Protein AF-A0A8C0NEU2-F1 (afdb_monomer_lite)

Sequence (68 aa):
MAHKEAAFDDAVEERVINEEYKIWKKNTPFLYDLVMTHALEWPSLTAQWLPDVTRPEGKDFISVWVSW

Structure (mmCIF, N/CA/C/O backbone):
data_AF-A0A8C0NEU2-F1
#
_entry.id   AF-A0A8C0NEU2-F1
#
loop_
_atom_site.group_PDB
_atom_site.i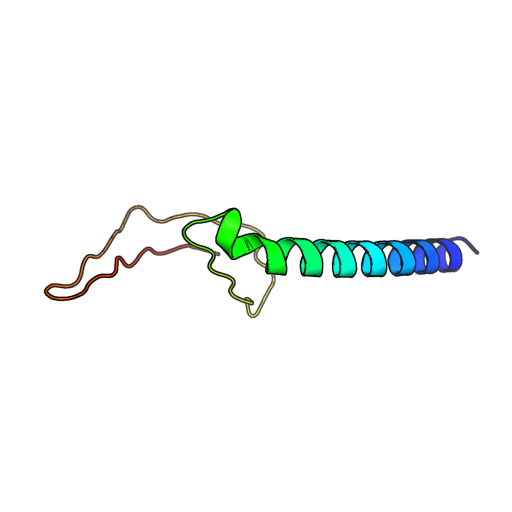d
_atom_site.type_symbol
_atom_site.label_atom_id
_atom_site.label_alt_id
_atom_site.label_comp_id
_atom_site.label_asym_id
_atom_site.label_entity_id
_atom_site.label_seq_id
_atom_site.pdbx_PDB_ins_code
_atom_site.Cartn_x
_atom_site.Cartn_y
_atom_site.Cartn_z
_atom_site.occupancy
_atom_site.B_iso_or_equiv
_atom_site.auth_seq_id
_atom_site.auth_comp_id
_atom_site.auth_asym_id
_atom_site.auth_atom_id
_atom_site.pdbx_PDB_model_num
ATOM 1 N N . MET A 1 1 ? 14.124 -4.430 -32.531 1.00 65.12 1 MET A N 1
ATOM 2 C CA . MET A 1 1 ? 14.819 -3.234 -32.010 1.00 65.12 1 MET A CA 1
ATOM 3 C C . MET A 1 1 ? 13.977 -2.595 -30.914 1.00 65.12 1 MET A C 1
ATOM 5 O O . MET A 1 1 ? 14.362 -2.758 -29.771 1.00 65.12 1 MET A O 1
ATOM 9 N N . ALA A 1 2 ? 12.769 -2.098 -31.212 1.00 78.88 2 ALA A N 1
ATOM 10 C CA . ALA A 1 2 ? 11.867 -1.479 -30.223 1.00 78.88 2 ALA A CA 1
ATOM 11 C C . ALA A 1 2 ? 11.598 -2.304 -28.941 1.00 78.88 2 ALA A C 1
ATOM 13 O O . ALA A 1 2 ? 11.735 -1.789 -27.844 1.00 78.88 2 ALA A O 1
ATOM 14 N N . HIS A 1 3 ? 11.299 -3.606 -29.041 1.00 78.81 3 HIS A N 1
ATOM 15 C CA . HIS A 1 3 ? 11.072 -4.448 -27.848 1.00 78.81 3 HIS A CA 1
ATOM 16 C C . HIS A 1 3 ? 12.338 -4.651 -26.992 1.00 78.81 3 HIS A C 1
ATOM 18 O O . HIS A 1 3 ? 12.258 -4.906 -25.796 1.00 78.81 3 HIS A O 1
ATOM 24 N N . LYS A 1 4 ? 13.526 -4.583 -27.605 1.00 80.81 4 LYS A N 1
ATOM 25 C CA . LYS A 1 4 ? 14.800 -4.728 -26.887 1.00 80.81 4 LYS A CA 1
ATOM 26 C C . LYS A 1 4 ? 15.164 -3.436 -26.154 1.00 80.81 4 LYS A C 1
ATOM 28 O O . LYS A 1 4 ? 15.746 -3.513 -25.083 1.00 80.81 4 LYS A O 1
ATOM 33 N N . GLU A 1 5 ? 14.829 -2.293 -26.746 1.00 83.88 5 GLU A N 1
ATOM 34 C CA . GLU A 1 5 ? 14.968 -0.977 -26.117 1.00 83.88 5 GLU A CA 1
ATOM 35 C C . GLU A 1 5 ? 13.987 -0.840 -24.949 1.00 83.88 5 GLU A C 1
ATOM 37 O O . GLU A 1 5 ? 14.435 -0.591 -23.840 1.00 83.88 5 GLU A O 1
ATOM 42 N N . ALA A 1 6 ? 12.705 -1.175 -25.145 1.00 85.88 6 ALA A N 1
ATOM 43 C CA . ALA A 1 6 ? 11.711 -1.174 -24.066 1.00 85.88 6 ALA A CA 1
ATOM 44 C C . ALA A 1 6 ? 12.131 -2.057 -22.876 1.00 85.88 6 ALA A C 1
ATOM 46 O O . ALA A 1 6 ? 12.154 -1.601 -21.743 1.00 85.88 6 ALA A O 1
ATOM 47 N N . ALA A 1 7 ? 12.580 -3.289 -23.136 1.00 87.25 7 ALA A N 1
ATOM 48 C CA . ALA A 1 7 ? 13.050 -4.176 -22.070 1.00 87.25 7 ALA A CA 1
ATOM 49 C C . ALA A 1 7 ? 14.324 -3.672 -21.358 1.00 87.25 7 ALA A C 1
ATOM 51 O O . ALA A 1 7 ? 14.583 -4.052 -20.218 1.00 87.25 7 ALA A O 1
ATOM 52 N N . PHE A 1 8 ? 15.157 -2.871 -22.033 1.00 88.81 8 PHE A N 1
ATOM 53 C CA . PHE A 1 8 ? 16.322 -2.247 -21.408 1.00 88.81 8 PHE A CA 1
ATOM 54 C C . PHE A 1 8 ? 15.901 -1.087 -20.502 1.00 88.81 8 PHE A C 1
ATOM 56 O O . PHE A 1 8 ? 16.401 -0.994 -19.382 1.00 88.81 8 PHE A O 1
ATOM 63 N N . ASP A 1 9 ? 14.967 -0.257 -20.963 1.00 92.50 9 ASP A N 1
ATOM 64 C CA . ASP A 1 9 ? 14.420 0.856 -20.189 1.00 92.50 9 ASP A CA 1
ATOM 65 C C . ASP A 1 9 ? 13.694 0.347 -18.930 1.00 92.50 9 ASP A C 1
ATOM 67 O O . ASP A 1 9 ? 14.004 0.811 -17.831 1.00 92.50 9 ASP A O 1
ATOM 71 N N . ASP A 1 10 ? 12.864 -0.698 -19.056 1.00 93.50 10 ASP A N 1
ATOM 72 C CA . ASP A 1 10 ? 12.184 -1.356 -17.928 1.00 93.50 10 ASP A CA 1
ATOM 73 C C . ASP A 1 10 ? 13.187 -1.853 -16.868 1.00 93.50 10 ASP A C 1
ATOM 75 O O . ASP A 1 10 ? 12.986 -1.690 -15.664 1.00 93.50 10 ASP A O 1
ATOM 79 N N . ALA A 1 11 ? 14.313 -2.435 -17.299 1.00 93.44 11 ALA A N 1
ATOM 80 C CA . ALA A 1 11 ? 15.339 -2.943 -16.388 1.00 93.44 11 ALA A CA 1
ATOM 81 C C . ALA A 1 11 ? 16.097 -1.822 -15.658 1.00 93.44 11 ALA A C 1
ATOM 83 O O . ALA A 1 11 ? 16.542 -2.006 -14.521 1.00 93.44 11 ALA A O 1
ATOM 84 N N . VAL A 1 12 ? 16.287 -0.666 -16.300 1.00 94.88 12 VAL A N 1
ATOM 85 C CA . VAL A 1 12 ? 16.868 0.514 -15.645 1.00 94.88 12 VAL A CA 1
ATOM 86 C C . VAL A 1 12 ? 15.881 1.077 -14.625 1.00 94.88 12 VAL A C 1
ATOM 88 O O . VAL A 1 12 ? 16.279 1.342 -13.488 1.00 94.88 12 VAL A O 1
ATOM 91 N N . GLU A 1 13 ? 14.605 1.193 -14.991 1.00 95.62 13 GLU A N 1
ATOM 92 C CA . GLU A 1 13 ? 13.542 1.681 -14.112 1.00 95.62 13 GLU A CA 1
ATOM 93 C C . GLU A 1 13 ? 13.362 0.783 -12.877 1.00 95.62 13 GLU A C 1
ATOM 95 O O . GLU A 1 13 ? 13.373 1.276 -11.747 1.00 95.62 13 GLU A O 1
ATOM 100 N N . GLU A 1 14 ? 13.326 -0.542 -13.050 1.00 95.81 14 GLU A N 1
ATOM 101 C CA . GLU A 1 14 ? 13.205 -1.498 -11.942 1.00 95.81 14 GLU A CA 1
ATOM 102 C C . GLU A 1 14 ? 14.352 -1.353 -10.924 1.00 95.81 14 GLU A C 1
ATOM 104 O O . GLU A 1 14 ? 14.155 -1.471 -9.707 1.00 95.81 14 GLU A O 1
ATOM 109 N N . ARG A 1 15 ? 15.574 -1.066 -11.390 1.00 95.12 15 ARG A N 1
ATOM 110 C CA . ARG A 1 15 ? 16.719 -0.833 -10.497 1.00 95.12 15 ARG A CA 1
ATOM 111 C C . ARG A 1 15 ? 16.546 0.435 -9.672 1.00 95.12 15 ARG A C 1
ATOM 113 O O . ARG A 1 15 ? 16.820 0.395 -8.472 1.00 95.12 15 ARG A O 1
ATOM 120 N N . VAL A 1 16 ? 16.078 1.516 -10.291 1.00 96.94 16 VAL A N 1
ATOM 121 C CA . VAL A 1 16 ? 15.811 2.786 -9.602 1.00 96.94 16 VAL A CA 1
ATOM 122 C C . VAL A 1 16 ? 14.710 2.600 -8.558 1.00 96.94 16 VAL A C 1
ATOM 124 O O . VAL A 1 16 ? 14.937 2.902 -7.385 1.00 96.94 16 VAL A O 1
ATOM 127 N N . ILE A 1 17 ? 13.584 1.983 -8.936 1.00 96.75 17 ILE A N 1
ATOM 128 C CA . ILE A 1 17 ? 12.463 1.679 -8.027 1.00 96.75 17 ILE A CA 1
ATOM 129 C C . ILE A 1 17 ? 12.951 0.892 -6.801 1.00 96.75 17 ILE A C 1
ATOM 131 O O . ILE A 1 17 ? 12.602 1.204 -5.659 1.00 96.75 17 ILE A O 1
ATOM 135 N N . ASN A 1 18 ? 13.804 -0.114 -7.010 1.00 96.25 18 ASN A N 1
ATOM 136 C CA . ASN A 1 18 ? 14.349 -0.931 -5.928 1.00 96.25 18 ASN A CA 1
ATOM 137 C C . ASN A 1 18 ? 15.279 -0.157 -4.976 1.00 96.25 18 ASN A C 1
ATOM 139 O O . ASN A 1 18 ? 15.303 -0.441 -3.772 1.00 96.25 18 ASN A O 1
ATOM 143 N N . GLU A 1 19 ? 16.083 0.779 -5.484 1.00 97.56 19 GLU A N 1
ATOM 144 C CA . GLU A 1 19 ? 16.960 1.620 -4.660 1.00 97.56 19 GLU A CA 1
ATOM 145 C C . GLU A 1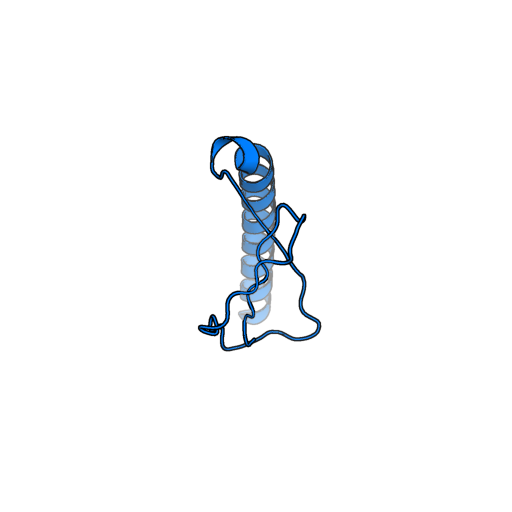 19 ? 16.155 2.631 -3.838 1.00 97.56 19 GLU A C 1
ATOM 147 O O . GLU A 1 19 ? 16.349 2.726 -2.620 1.00 97.56 19 GLU A O 1
ATOM 152 N N . GLU A 1 20 ? 15.190 3.304 -4.464 1.00 97.69 20 GLU A N 1
ATOM 153 C CA . GLU A 1 20 ? 14.292 4.248 -3.797 1.00 97.69 20 GLU A CA 1
ATOM 154 C C . GLU A 1 20 ? 13.451 3.565 -2.715 1.00 97.69 20 GLU A C 1
ATOM 156 O O . GLU A 1 20 ? 13.391 4.051 -1.582 1.00 97.69 20 GLU A O 1
ATOM 161 N N . TYR A 1 21 ? 12.893 2.382 -3.000 1.00 96.81 21 TYR A N 1
ATOM 162 C CA . TYR A 1 21 ? 12.144 1.597 -2.016 1.00 96.81 21 TYR A CA 1
ATOM 163 C C . TYR A 1 21 ? 12.996 1.246 -0.788 1.00 96.81 21 TYR A C 1
ATOM 165 O O . TYR A 1 21 ? 12.527 1.331 0.350 1.00 96.81 21 TYR A O 1
ATOM 173 N N . LYS A 1 22 ? 14.273 0.885 -0.979 1.00 97.50 22 LYS A N 1
ATOM 174 C CA . LYS A 1 22 ? 15.187 0.584 0.139 1.00 97.50 22 LYS A CA 1
ATOM 175 C C . LYS A 1 22 ? 15.474 1.815 0.993 1.00 97.50 22 LYS A C 1
ATOM 177 O O . LYS A 1 22 ? 15.564 1.684 2.215 1.00 97.50 22 LYS A O 1
ATOM 182 N N . ILE A 1 23 ? 15.644 2.983 0.376 1.00 97.94 23 ILE A N 1
ATOM 183 C CA . ILE A 1 23 ? 15.850 4.245 1.097 1.00 97.94 23 ILE A CA 1
ATOM 184 C C . ILE A 1 23 ? 14.583 4.609 1.873 1.00 97.94 23 ILE A C 1
ATOM 186 O O . ILE A 1 23 ? 14.657 4.840 3.080 1.00 97.94 23 ILE A O 1
ATOM 190 N N . TRP A 1 24 ? 13.421 4.577 1.217 1.00 97.75 24 TRP A N 1
ATOM 191 C CA . TRP A 1 24 ? 12.125 4.822 1.849 1.00 97.75 24 TRP A CA 1
ATOM 192 C C . TRP A 1 24 ? 11.914 3.912 3.061 1.00 97.75 24 TRP A C 1
ATOM 194 O O . TRP A 1 24 ? 11.632 4.405 4.151 1.00 97.75 24 TRP A O 1
ATOM 204 N N . LYS A 1 25 ? 12.168 2.606 2.913 1.00 97.06 25 LYS A N 1
ATOM 205 C CA . LYS A 1 25 ? 11.994 1.617 3.985 1.00 97.06 25 LYS A CA 1
ATOM 206 C C . LYS A 1 25 ? 12.897 1.867 5.194 1.00 97.06 25 LYS A C 1
ATOM 208 O O . LYS A 1 25 ? 12.483 1.635 6.326 1.00 97.06 25 LYS A O 1
ATOM 213 N N . LYS A 1 26 ? 14.128 2.349 4.977 1.00 97.38 26 LYS A N 1
ATOM 214 C CA . LYS A 1 26 ? 15.027 2.765 6.071 1.00 97.38 26 LYS A CA 1
ATOM 215 C C . LYS A 1 26 ? 14.510 4.007 6.795 1.00 97.38 26 LYS A C 1
ATOM 217 O O . LYS A 1 26 ? 14.718 4.130 7.997 1.00 97.38 26 LYS A O 1
ATOM 222 N N . ASN A 1 27 ? 13.839 4.900 6.072 1.00 97.44 27 ASN A N 1
ATOM 223 C CA . ASN A 1 27 ? 13.327 6.154 6.611 1.00 97.44 27 ASN A CA 1
ATOM 224 C C . ASN A 1 27 ? 11.920 6.031 7.213 1.00 97.44 27 ASN A C 1
ATOM 226 O O . ASN A 1 27 ? 11.512 6.923 7.950 1.00 97.44 27 ASN A O 1
ATOM 230 N N . THR A 1 28 ? 11.193 4.938 6.958 1.00 97.75 28 THR A N 1
ATOM 231 C CA . THR A 1 28 ? 9.823 4.713 7.447 1.00 97.75 28 THR A CA 1
ATOM 232 C C . THR A 1 28 ? 9.619 5.035 8.935 1.00 97.75 28 THR A C 1
ATOM 234 O O . THR A 1 28 ? 8.656 5.746 9.216 1.00 97.75 28 THR A O 1
ATOM 237 N N . PRO A 1 29 ? 10.498 4.628 9.8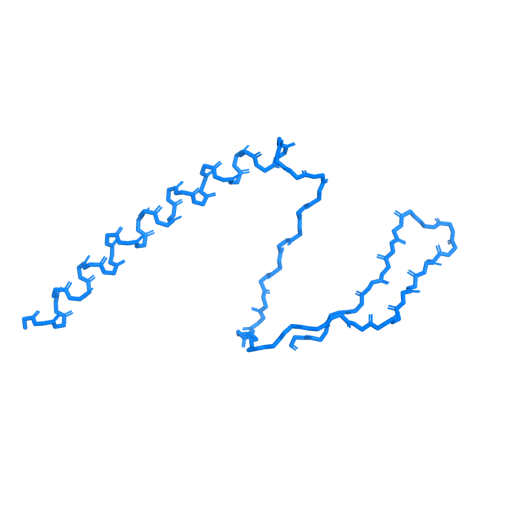79 1.00 96.75 29 PRO A N 1
ATOM 238 C CA . PRO A 1 29 ? 10.308 4.930 11.304 1.00 96.75 29 PRO A CA 1
ATOM 239 C C . PRO A 1 29 ? 10.344 6.424 11.654 1.00 96.75 29 PRO A C 1
ATOM 241 O O . PRO A 1 29 ? 9.881 6.812 12.719 1.00 96.75 29 PRO A O 1
ATOM 244 N N . PHE A 1 30 ? 10.917 7.258 10.784 1.00 97.06 30 PHE A N 1
ATOM 245 C CA . PHE A 1 30 ? 10.950 8.712 10.954 1.00 97.06 30 PHE A CA 1
ATOM 246 C C . PHE A 1 30 ? 9.792 9.415 10.238 1.00 97.06 30 PHE A C 1
ATOM 248 O O . PHE A 1 30 ? 9.530 10.582 10.511 1.00 97.06 30 PHE A O 1
ATOM 255 N N . LEU A 1 31 ? 9.142 8.732 9.289 1.00 97.12 31 LEU A N 1
ATOM 256 C CA . LEU A 1 31 ? 8.132 9.313 8.404 1.00 97.12 31 LEU A CA 1
ATOM 257 C C . LEU A 1 31 ? 6.695 8.977 8.819 1.00 97.12 31 LEU A C 1
ATOM 259 O O . LEU A 1 31 ? 5.795 9.764 8.540 1.00 97.12 31 LEU A O 1
ATOM 263 N N . TYR A 1 32 ? 6.470 7.818 9.441 1.00 97.31 32 TYR A N 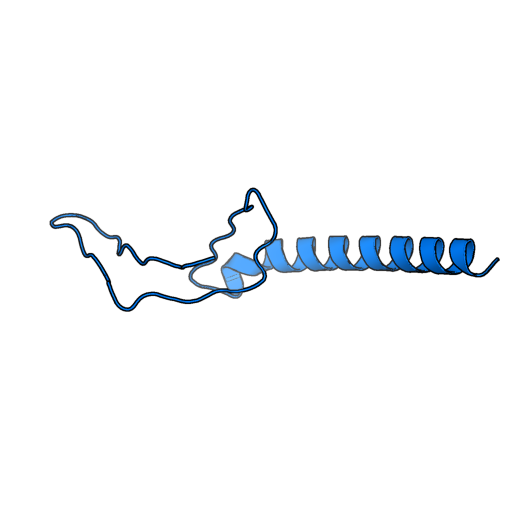1
ATOM 264 C CA . TYR A 1 32 ? 5.132 7.308 9.732 1.00 97.31 32 TYR A CA 1
ATOM 265 C C . TYR A 1 32 ? 5.071 6.688 11.126 1.00 97.31 32 TYR A C 1
ATOM 267 O O . TYR A 1 32 ? 5.953 5.918 11.501 1.00 97.31 32 TYR A O 1
ATOM 275 N N . ASP A 1 33 ? 3.970 6.929 11.836 1.00 96.69 33 ASP A N 1
ATOM 276 C CA . ASP A 1 33 ? 3.688 6.263 13.114 1.00 96.69 33 ASP A CA 1
ATOM 277 C C . ASP A 1 33 ? 3.279 4.789 12.923 1.00 96.69 33 ASP A C 1
ATOM 279 O O . ASP A 1 33 ? 3.518 3.949 13.789 1.00 96.69 33 ASP A O 1
ATOM 283 N N . LEU A 1 34 ? 2.668 4.458 11.778 1.00 94.38 34 LEU A N 1
ATOM 284 C CA . LEU A 1 34 ? 2.231 3.107 11.426 1.00 94.38 34 LEU A CA 1
ATOM 285 C C . LEU A 1 34 ? 2.373 2.865 9.920 1.00 94.38 34 LEU A C 1
ATOM 287 O O . LEU A 1 34 ? 1.877 3.642 9.107 1.00 94.38 34 LEU A O 1
ATOM 291 N N . VAL A 1 35 ? 2.976 1.733 9.553 1.00 96.25 35 VAL A N 1
ATOM 292 C CA . VAL A 1 35 ? 2.962 1.198 8.186 1.00 96.25 35 VAL A CA 1
ATOM 293 C C . VAL A 1 35 ? 2.641 -0.286 8.246 1.00 96.25 35 VAL A C 1
ATOM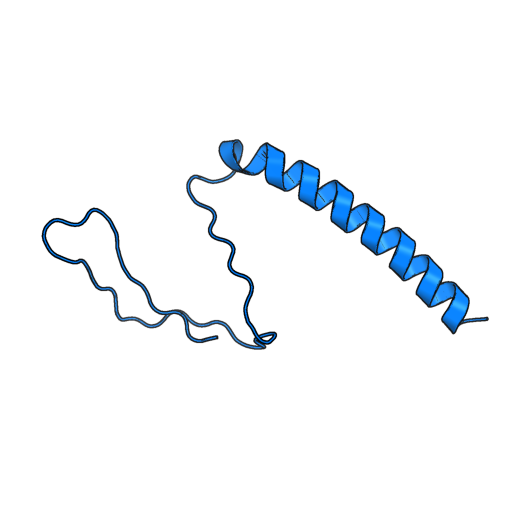 295 O O . VAL A 1 35 ? 3.286 -1.044 8.967 1.00 96.25 35 VAL A O 1
ATOM 298 N N . MET A 1 36 ? 1.650 -0.703 7.462 1.00 93.94 36 MET A N 1
ATOM 299 C CA . MET A 1 36 ? 1.269 -2.102 7.294 1.00 93.94 36 MET A CA 1
ATOM 300 C C . MET A 1 36 ? 1.402 -2.466 5.820 1.00 93.94 36 MET A C 1
ATOM 302 O O . MET A 1 36 ? 0.853 -1.788 4.956 1.00 93.94 36 MET A O 1
ATOM 306 N N . THR A 1 37 ? 2.141 -3.530 5.520 1.00 94.94 37 THR A N 1
ATOM 307 C CA . THR A 1 37 ? 2.303 -4.041 4.155 1.00 94.94 37 THR A CA 1
ATOM 308 C C . THR A 1 37 ? 1.866 -5.496 4.118 1.00 94.94 37 THR A C 1
ATOM 310 O O . THR A 1 37 ? 2.329 -6.297 4.927 1.00 94.94 37 THR A O 1
ATOM 313 N N . HIS A 1 38 ? 0.995 -5.835 3.171 1.00 94.75 38 HIS A N 1
ATOM 314 C CA . HIS A 1 38 ? 0.481 -7.186 2.979 1.00 94.75 38 HIS A CA 1
ATOM 315 C C . HIS A 1 38 ? 0.537 -7.546 1.491 1.00 94.75 38 HIS A C 1
ATOM 317 O O . HIS A 1 38 ? 0.050 -6.789 0.655 1.00 94.75 38 HIS A O 1
ATOM 323 N N . ALA A 1 39 ? 1.136 -8.692 1.163 1.00 96.31 39 ALA A N 1
ATOM 324 C CA . ALA A 1 39 ? 1.152 -9.219 -0.196 1.00 96.31 39 ALA A CA 1
ATOM 325 C C . ALA A 1 39 ? -0.132 -10.025 -0.428 1.00 96.31 39 ALA A C 1
ATOM 327 O O . ALA A 1 39 ? -0.351 -11.044 0.224 1.00 96.31 39 ALA A O 1
ATOM 328 N N . LEU A 1 40 ? -1.002 -9.536 -1.311 1.00 95.44 40 LEU A N 1
ATOM 329 C CA . LEU A 1 40 ? -2.213 -10.250 -1.711 1.00 95.44 40 LEU A CA 1
ATOM 330 C C . LEU A 1 40 ? -1.867 -11.435 -2.617 1.00 95.44 40 LEU A C 1
ATOM 332 O O . LEU A 1 40 ? -0.851 -11.416 -3.309 1.00 95.44 40 LEU A O 1
ATOM 336 N N . GLU A 1 41 ? -2.734 -12.447 -2.628 1.00 94.69 41 GLU A N 1
ATOM 337 C CA . GLU A 1 41 ? -2.602 -13.592 -3.538 1.00 94.69 41 GLU A CA 1
ATOM 338 C C . GLU A 1 41 ? -2.725 -13.155 -5.004 1.00 94.69 41 GLU A C 1
ATOM 340 O O . GLU A 1 41 ? -1.949 -13.582 -5.856 1.00 94.69 41 GLU A O 1
ATOM 345 N N . TRP A 1 42 ? -3.669 -12.251 -5.274 1.00 96.69 42 TRP A N 1
ATOM 346 C CA . TRP A 1 42 ? -3.938 -11.696 -6.595 1.00 96.69 42 TRP A CA 1
ATOM 347 C C . TRP A 1 42 ? -3.956 -10.169 -6.536 1.00 96.69 42 TRP A C 1
ATOM 349 O O . TRP A 1 42 ? -4.332 -9.598 -5.506 1.00 96.69 42 TRP A O 1
ATOM 359 N N . PRO A 1 43 ? -3.558 -9.484 -7.623 1.00 96.94 43 PRO A N 1
ATOM 360 C CA . PRO A 1 43 ? -3.641 -8.036 -7.679 1.00 96.94 43 PRO A CA 1
ATOM 361 C C . PRO A 1 43 ? -5.107 -7.613 -7.614 1.00 96.94 43 PRO A C 1
ATOM 363 O O . PRO A 1 43 ? -5.928 -8.037 -8.427 1.00 96.94 43 PRO A O 1
ATOM 366 N N . SER A 1 44 ? -5.423 -6.760 -6.648 1.00 96.06 44 SER A N 1
ATOM 367 C CA . SER A 1 44 ? -6.730 -6.126 -6.586 1.00 96.06 44 SER A CA 1
ATOM 368 C C . SER A 1 44 ? -6.767 -4.880 -7.468 1.00 96.06 44 SER A C 1
ATOM 370 O O . SER A 1 44 ? -5.795 -4.128 -7.548 1.00 96.06 44 SER A O 1
ATOM 372 N N . LEU A 1 45 ? -7.913 -4.654 -8.109 1.00 97.19 45 LEU A N 1
ATOM 373 C CA . LEU A 1 45 ? -8.197 -3.446 -8.884 1.00 97.19 45 LEU A CA 1
ATOM 374 C C . LEU A 1 45 ? -8.988 -2.402 -8.076 1.00 97.19 45 LEU A C 1
ATOM 376 O O . LEU A 1 45 ? -9.209 -1.296 -8.569 1.00 97.19 45 LEU A O 1
ATOM 380 N N . THR A 1 46 ? -9.431 -2.731 -6.855 1.00 96.44 46 THR A N 1
ATOM 381 C CA . THR A 1 46 ? -10.277 -1.868 -6.014 1.00 96.44 46 THR A CA 1
ATOM 382 C C . THR A 1 46 ? -9.885 -1.974 -4.546 1.00 96.44 46 THR A C 1
ATOM 384 O O . THR A 1 46 ? -9.639 -3.063 -4.061 1.00 96.44 46 THR A O 1
ATOM 387 N N . ALA A 1 47 ? -9.901 -0.878 -3.795 1.00 95.62 47 ALA A N 1
ATOM 388 C CA . ALA A 1 47 ? -9.714 -0.924 -2.346 1.00 95.62 47 ALA A CA 1
ATOM 389 C C . ALA A 1 47 ? -10.757 -0.038 -1.664 1.00 95.62 47 ALA A C 1
ATOM 391 O O . ALA A 1 47 ? -10.878 1.142 -1.997 1.00 95.62 47 ALA A O 1
ATOM 392 N N . GLN A 1 48 ? -11.508 -0.597 -0.714 1.00 95.38 48 GLN A N 1
ATOM 393 C CA . GLN A 1 48 ? -12.530 0.140 0.029 1.00 95.38 48 GLN A CA 1
ATOM 394 C C . GLN A 1 48 ? -12.557 -0.276 1.500 1.00 95.38 48 GLN A C 1
ATOM 396 O O . GLN A 1 48 ? -12.658 -1.454 1.827 1.00 95.38 48 GLN A O 1
ATOM 401 N N . TRP A 1 49 ? -12.518 0.713 2.393 1.00 94.62 49 TRP A N 1
ATOM 402 C CA . TRP A 1 49 ? -12.792 0.512 3.814 1.00 94.62 49 TRP A CA 1
ATOM 403 C C . TRP A 1 49 ? -14.285 0.286 4.032 1.00 94.62 49 TRP A C 1
ATOM 405 O O . TRP A 1 49 ? -15.111 1.074 3.562 1.00 94.62 49 TRP A O 1
ATOM 415 N N . LEU A 1 50 ? -14.630 -0.761 4.776 1.00 94.31 50 LEU A N 1
ATOM 416 C CA . LEU A 1 50 ? -15.994 -0.959 5.252 1.00 94.31 50 LEU A CA 1
ATOM 417 C C . LEU A 1 50 ? -16.236 -0.121 6.521 1.00 94.31 50 LEU A C 1
ATOM 419 O O . LEU A 1 50 ? -15.291 0.151 7.264 1.00 94.31 50 LEU A O 1
ATOM 423 N N . PRO A 1 51 ? -17.483 0.311 6.782 1.00 93.81 51 PRO A N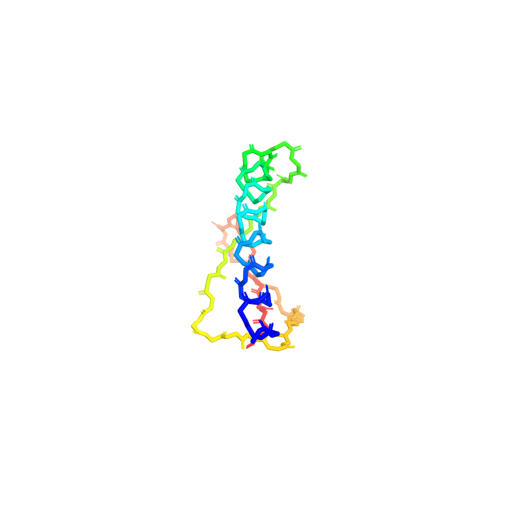 1
ATOM 424 C CA . PRO A 1 51 ? -17.792 1.184 7.917 1.00 93.81 51 PRO A CA 1
ATOM 425 C C . PRO A 1 51 ? -17.679 0.479 9.277 1.00 93.81 51 PRO A C 1
ATOM 427 O O . PRO A 1 51 ? -17.607 1.150 10.306 1.00 93.81 51 PRO A O 1
ATOM 430 N N . ASP A 1 52 ? -17.673 -0.855 9.292 1.00 93.88 52 ASP A N 1
ATOM 431 C CA . ASP A 1 52 ? -17.651 -1.642 10.519 1.00 93.88 52 ASP A CA 1
ATOM 432 C C . ASP A 1 52 ? -16.266 -1.634 11.169 1.00 93.88 52 ASP A C 1
ATOM 434 O O . ASP A 1 52 ? -15.263 -2.062 10.591 1.00 93.88 52 ASP A O 1
ATOM 438 N N . VAL A 1 53 ? -16.234 -1.183 12.422 1.00 92.38 53 VAL A N 1
ATOM 439 C CA . VAL A 1 53 ? -15.031 -1.108 13.247 1.00 92.38 53 VAL A CA 1
ATOM 440 C C . VAL A 1 53 ? -15.272 -1.889 14.531 1.00 92.38 53 VAL A C 1
ATOM 442 O O . VAL A 1 53 ? -16.150 -1.536 15.319 1.00 92.38 53 VAL A O 1
ATOM 445 N N . THR A 1 54 ? -14.477 -2.929 14.782 1.00 92.94 54 THR A N 1
ATOM 446 C CA . THR A 1 54 ? -14.610 -3.741 16.000 1.00 92.94 54 THR A CA 1
ATOM 447 C C . THR A 1 54 ? -13.487 -3.440 16.985 1.00 92.94 54 THR A C 1
ATOM 449 O O . THR A 1 54 ? -12.309 -3.465 16.621 1.00 92.94 54 THR A O 1
ATOM 452 N N . ARG A 1 55 ? -13.853 -3.193 18.247 1.00 93.69 55 ARG A N 1
ATOM 453 C CA . ARG A 1 55 ? -12.930 -2.987 19.374 1.00 93.69 55 ARG A CA 1
ATOM 454 C C . ARG A 1 55 ? -13.138 -4.106 20.395 1.00 93.69 55 ARG A C 1
ATOM 456 O O . ARG A 1 55 ? -14.097 -4.032 21.161 1.00 93.69 55 ARG A O 1
ATOM 463 N N . PRO A 1 56 ? -12.315 -5.163 20.380 1.00 91.56 56 PRO A N 1
ATOM 464 C CA . PRO A 1 56 ? -12.478 -6.263 21.321 1.00 91.56 56 PRO A CA 1
ATOM 465 C C . PRO A 1 56 ? -12.181 -5.810 22.759 1.00 91.56 56 PRO A C 1
ATOM 467 O O . PRO A 1 56 ? -11.210 -5.091 22.996 1.00 91.56 56 PRO A O 1
ATOM 470 N N . GLU A 1 57 ? -12.996 -6.241 23.726 1.00 91.81 57 GLU A N 1
ATOM 471 C CA . GLU A 1 57 ? -12.781 -5.906 25.139 1.00 91.81 57 GLU A CA 1
ATOM 472 C C . GLU A 1 57 ? -11.435 -6.447 25.644 1.00 91.81 57 GLU A C 1
ATOM 474 O O . GLU A 1 57 ? -11.064 -7.595 25.390 1.00 91.81 57 GLU A O 1
ATOM 479 N N . GLY A 1 58 ? -10.683 -5.604 26.357 1.00 92.50 58 GLY A N 1
ATOM 480 C CA . GLY A 1 58 ? -9.368 -5.962 26.896 1.00 92.50 58 GLY A CA 1
ATOM 481 C C . GLY A 1 58 ? -8.268 -6.145 25.842 1.00 92.50 58 GLY A C 1
ATOM 482 O O . GLY A 1 58 ? -7.261 -6.793 26.134 1.00 92.50 58 GLY A O 1
ATOM 483 N N . LYS A 1 59 ? -8.448 -5.625 24.617 1.00 91.69 59 LYS A N 1
ATOM 484 C CA . LYS A 1 59 ? -7.428 -5.623 23.558 1.00 91.69 59 LYS A CA 1
ATOM 485 C C . LYS A 1 59 ? -7.084 -4.200 23.118 1.00 91.69 59 LYS A C 1
ATOM 487 O O . LYS A 1 59 ? -7.969 -3.377 22.915 1.00 91.69 59 LYS A O 1
ATOM 492 N N . ASP A 1 60 ? -5.803 -3.974 22.841 1.00 90.94 60 ASP A N 1
ATOM 493 C CA . ASP A 1 60 ? -5.270 -2.668 22.425 1.00 90.94 60 ASP A CA 1
ATOM 494 C C . ASP A 1 60 ? -5.176 -2.525 20.896 1.00 90.94 60 ASP A C 1
ATOM 496 O O . ASP A 1 60 ? -4.282 -1.866 20.367 1.00 90.94 60 ASP A O 1
ATOM 500 N N . PHE A 1 61 ? -6.084 -3.168 20.157 1.00 89.19 61 PHE A N 1
ATOM 501 C CA . PHE A 1 61 ? -6.159 -3.044 18.703 1.00 89.19 61 PHE A CA 1
ATOM 502 C C . PHE A 1 61 ? -7.592 -2.826 18.234 1.00 89.19 61 PHE A C 1
ATOM 504 O O . PHE A 1 61 ? -8.566 -3.196 18.890 1.00 89.19 61 PHE A O 1
ATOM 511 N N . ILE A 1 62 ? -7.699 -2.235 17.051 1.00 89.38 62 ILE A N 1
ATOM 512 C CA . ILE A 1 62 ? -8.953 -2.050 16.336 1.00 89.38 62 ILE A CA 1
ATOM 513 C C . ILE A 1 62 ? -8.899 -2.952 15.108 1.00 89.38 62 ILE A C 1
ATOM 515 O O . ILE A 1 62 ? -7.884 -2.973 14.413 1.00 89.38 62 ILE A O 1
ATOM 519 N N . SER A 1 63 ? -9.971 -3.693 14.834 1.00 89.94 63 SER A N 1
ATOM 520 C CA . SER A 1 63 ? -10.104 -4.398 13.558 1.00 89.94 63 SER A CA 1
ATOM 521 C C . SER A 1 63 ? -10.996 -3.605 12.621 1.00 89.94 63 SER A C 1
ATOM 523 O O . SER A 1 63 ? -12.054 -3.101 13.004 1.00 89.94 63 SER A O 1
ATOM 525 N N . VAL A 1 64 ? -10.518 -3.502 11.393 1.00 90.81 64 VAL A N 1
ATOM 526 C CA . VAL A 1 64 ? -11.141 -2.809 10.276 1.00 90.81 64 VAL A CA 1
ATOM 527 C C . VAL A 1 64 ? -11.089 -3.745 9.083 1.00 90.81 64 VAL A C 1
ATOM 529 O O . VAL A 1 64 ? -10.108 -4.468 8.898 1.00 90.81 64 VAL A O 1
ATOM 532 N N . TRP A 1 65 ? -12.150 -3.742 8.290 1.00 91.12 65 TRP A N 1
ATOM 533 C CA . TRP A 1 65 ? -12.233 -4.556 7.088 1.00 91.12 65 TRP A CA 1
ATOM 534 C C . TRP A 1 65 ? -11.962 -3.691 5.866 1.00 91.12 65 TRP A C 1
ATOM 536 O O . TRP A 1 65 ? -12.492 -2.585 5.738 1.00 91.12 65 TRP A O 1
ATOM 546 N N . VAL A 1 66 ? -11.147 -4.220 4.961 1.00 91.75 66 VAL A N 1
ATOM 547 C CA . VAL A 1 66 ? -10.940 -3.651 3.633 1.00 91.75 66 VAL A CA 1
ATOM 548 C C . VAL A 1 66 ? -11.443 -4.682 2.641 1.00 91.75 66 VAL A C 1
ATOM 550 O O . VAL A 1 66 ? -11.039 -5.840 2.709 1.00 91.75 66 VAL A O 1
ATOM 553 N N . SER A 1 67 ? -12.331 -4.280 1.739 1.00 89.12 67 SER A N 1
ATOM 554 C CA . SER A 1 67 ? -12.612 -5.081 0.555 1.00 89.12 67 SER A CA 1
ATOM 555 C C . SER A 1 67 ? -11.554 -4.762 -0.495 1.00 89.12 67 SER A C 1
ATOM 557 O O . SER A 1 67 ? -11.412 -3.599 -0.893 1.00 89.12 67 SER A O 1
ATOM 559 N N . TRP A 1 68 ? -10.826 -5.789 -0.913 1.00 84.00 68 TRP A N 1
ATOM 560 C CA . TRP A 1 68 ? -9.897 -5.788 -2.035 1.00 84.00 68 TRP A CA 1
ATOM 561 C C . TRP A 1 68 ? -10.257 -6.932 -2.981 1.00 84.00 68 TRP A C 1
ATOM 563 O O . TRP A 1 68 ? -10.847 -7.931 -2.510 1.00 84.00 68 TRP A O 1
#

pLDDT: mean 93.01, std 5.61, range [65.12, 97.94]

Foldseek 3Di:
DVVVVVVVVVVVVVVVVVVVVVVCVVCDVVVDPDDDDDDDPDDDPDKDWDPDWDDDPPDPDIDTDIDD

Secondary structure (DSSP, 8-state):
-HHHHHHHHHHHHHHHHHHHHHHHHHHHHHH-S-------SS--S--EEEEEEE--TT-S--EEEEE-

Radius of gyration: 18.89 Å; chains: 1; bounding box: 35×23×59 Å

Organism: Canis lupus familiaris (NCBI:txid9615)

InterPro domains:
  IPR015943 WD40/YVTN repeat-like-containing domain superfamily [G3DSA:2.130.10.10] (1-66)
  IPR022052 Histone-binding protein RBBP4-like, N-terminal [PF12265] (19-61)
  IPR050459 WD repeat RBAP46/RBAP48/MSI1 [PTHR22850] (8-61)